Protein AF-A0A660UT80-F1 (afdb_monomer_lite)

Foldseek 3Di:
DPPPPPPPPPPDDPLDDDDDQAFPAQCAPVNHHPDPRGTREGDAQGPQALRDDPVPDDPPCQAAPVRHGQQPPHGGGPDRHHDPDHDND

pLDDT: mean 84.69, std 15.24, range [47.41, 96.94]

Radius of gyration: 16.86 Å; chains: 1; bounding box: 33×54×34 Å

Sequence (89 aa):
MRRAAIDAASPGGVGNINTSPDFIDPDGLDDVPGNSDDDFRLQSGSPCIDAGGNSEIPAGVAGDMDEYIRIFRCVVDMGAYEAQNGFAN

Structure (mmCIF, N/CA/C/O backbone):
data_AF-A0A660UT80-F1
#
_entry.id   AF-A0A660UT80-F1
#
loop_
_atom_site.group_PDB
_atom_site.id
_atom_site.type_symbol
_atom_site.label_atom_id
_atom_site.label_alt_id
_atom_site.label_comp_id
_atom_site.label_asym_id
_atom_site.label_entity_id
_atom_site.label_seq_id
_atom_site.pdbx_PDB_ins_code
_atom_site.Cartn_x
_atom_site.Cartn_y
_atom_site.Cartn_z
_atom_site.occupancy
_atom_site.B_iso_or_equiv
_atom_site.auth_seq_id
_atom_site.auth_comp_id
_atom_site.auth_asym_id
_atom_site.auth_atom_id
_atom_site.pdbx_PDB_model_num
ATOM 1 N N . MET A 1 1 ? 16.215 -43.547 15.982 1.00 50.75 1 MET A N 1
ATOM 2 C CA . MET A 1 1 ? 16.279 -42.100 15.675 1.00 50.75 1 MET A CA 1
ATOM 3 C C . MET A 1 1 ? 14.906 -41.637 15.223 1.00 50.75 1 MET A C 1
ATOM 5 O O . MET A 1 1 ? 14.562 -41.789 14.063 1.00 50.75 1 MET A O 1
ATOM 9 N N . ARG A 1 2 ? 14.090 -41.138 16.152 1.00 54.03 2 ARG A N 1
ATOM 10 C CA . ARG A 1 2 ? 12.811 -40.501 15.829 1.00 54.03 2 ARG A CA 1
ATOM 11 C C . ARG A 1 2 ? 13.110 -39.040 15.527 1.00 54.03 2 ARG A C 1
ATOM 13 O O . ARG A 1 2 ? 13.242 -38.238 16.444 1.00 54.03 2 ARG A O 1
ATOM 20 N N . ARG A 1 3 ? 13.336 -38.724 14.253 1.00 56.56 3 ARG A N 1
ATOM 21 C CA . ARG A 1 3 ? 13.245 -37.336 13.810 1.00 56.56 3 ARG A CA 1
ATOM 22 C C . ARG A 1 3 ? 11.773 -36.982 13.936 1.00 56.56 3 ARG A C 1
ATOM 24 O O . ARG A 1 3 ? 10.967 -37.457 13.145 1.00 56.56 3 ARG A O 1
ATOM 31 N N . ALA A 1 4 ? 11.434 -36.261 15.002 1.00 50.66 4 ALA A N 1
ATOM 32 C CA . ALA A 1 4 ? 10.190 -35.524 15.044 1.00 50.66 4 ALA A CA 1
ATOM 33 C C . ALA A 1 4 ? 10.148 -34.716 13.746 1.00 50.66 4 ALA A C 1
ATOM 35 O O . ALA A 1 4 ? 11.081 -33.961 13.461 1.00 50.66 4 ALA A O 1
ATOM 36 N N . ALA A 1 5 ? 9.138 -34.974 12.917 1.00 55.78 5 ALA A N 1
ATOM 37 C CA . ALA A 1 5 ? 8.735 -34.003 11.927 1.00 55.78 5 ALA A CA 1
ATOM 38 C C . ALA A 1 5 ? 8.413 -32.762 12.749 1.00 55.78 5 ALA A C 1
ATOM 40 O O . ALA A 1 5 ? 7.456 -32.775 13.518 1.00 55.78 5 ALA A O 1
ATOM 41 N N . ILE A 1 6 ? 9.305 -31.775 12.693 1.00 54.25 6 ILE A N 1
ATOM 42 C CA . ILE A 1 6 ? 8.949 -30.429 13.085 1.00 54.25 6 ILE A CA 1
ATOM 43 C C . ILE A 1 6 ? 7.908 -30.056 12.037 1.00 54.25 6 ILE A C 1
ATOM 45 O O . ILE A 1 6 ? 8.197 -29.872 10.854 1.00 54.25 6 ILE A O 1
ATOM 49 N N . ASP A 1 7 ? 6.660 -30.214 12.442 1.00 51.66 7 ASP A N 1
ATOM 50 C CA . ASP A 1 7 ? 5.547 -29.492 11.888 1.00 51.66 7 ASP A CA 1
ATOM 51 C C . ASP A 1 7 ? 6.027 -28.058 11.721 1.00 51.66 7 ASP A C 1
ATOM 53 O O . ASP A 1 7 ? 6.261 -27.331 12.683 1.00 51.66 7 ASP A O 1
ATOM 57 N N . ALA A 1 8 ? 6.317 -27.702 10.472 1.00 50.25 8 ALA A N 1
ATOM 58 C CA . ALA A 1 8 ? 6.596 -26.341 10.096 1.00 50.25 8 ALA A CA 1
ATOM 59 C C . ALA A 1 8 ? 5.366 -25.543 10.523 1.00 50.25 8 ALA A C 1
ATOM 61 O O . ALA A 1 8 ? 4.350 -25.539 9.828 1.00 50.25 8 ALA A O 1
ATOM 62 N N . ALA A 1 9 ? 5.440 -24.942 11.712 1.00 55.59 9 ALA A N 1
ATOM 63 C CA . ALA A 1 9 ? 4.570 -23.862 12.106 1.00 55.59 9 ALA A CA 1
ATOM 64 C C . ALA A 1 9 ? 4.530 -22.933 10.895 1.00 55.59 9 ALA A C 1
ATOM 66 O O . ALA A 1 9 ? 5.582 -22.494 10.422 1.00 55.59 9 ALA A O 1
ATOM 67 N N . SER A 1 10 ? 3.335 -22.794 10.322 1.00 57.75 10 SER A N 1
ATOM 68 C CA . SER A 1 10 ? 3.074 -21.986 9.138 1.00 57.75 10 SER A CA 1
ATOM 69 C C . SER A 1 10 ? 3.902 -20.700 9.234 1.00 57.75 10 SER A C 1
ATOM 71 O O . SER A 1 10 ? 3.785 -20.015 10.250 1.00 57.75 10 SER A O 1
ATOM 73 N N . PRO A 1 11 ? 4.771 -20.370 8.263 1.00 56.19 11 PRO A N 1
ATOM 74 C 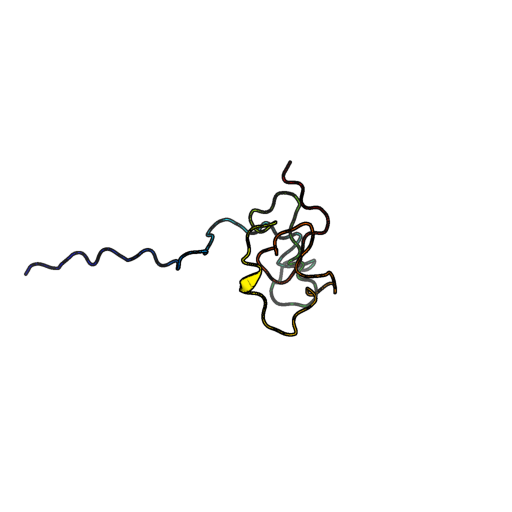CA . PRO A 1 11 ? 5.680 -19.228 8.386 1.00 56.19 11 PRO A CA 1
ATOM 75 C C . PRO A 1 11 ? 4.984 -17.853 8.488 1.00 56.19 11 PRO A C 1
ATOM 77 O O . PRO A 1 11 ? 5.666 -16.834 8.511 1.00 56.19 11 PRO A O 1
ATOM 80 N N . GLY A 1 12 ? 3.650 -17.792 8.558 1.00 60.38 12 GLY A N 1
ATOM 81 C CA . GLY A 1 12 ? 2.878 -16.565 8.715 1.00 60.38 12 GLY A CA 1
ATOM 82 C C . GLY A 1 12 ? 2.323 -16.414 10.126 1.00 60.38 12 GLY A C 1
ATOM 83 O O . GLY A 1 12 ? 1.610 -17.288 10.617 1.00 60.38 12 GLY A O 1
ATOM 84 N N . GLY A 1 13 ? 2.619 -15.281 10.763 1.00 70.19 13 GLY A N 1
ATOM 85 C CA . GLY A 1 13 ? 1.870 -14.835 11.933 1.00 70.19 13 GLY A CA 1
ATOM 86 C C . GLY A 1 13 ? 0.378 -14.682 11.615 1.00 70.19 13 GLY A C 1
ATOM 87 O O . GLY A 1 13 ? -0.031 -14.624 10.453 1.00 70.19 13 GLY A O 1
ATOM 88 N N . VAL A 1 14 ? -0.447 -14.630 12.661 1.00 79.19 14 VAL A N 1
ATOM 89 C CA . VAL A 1 14 ? -1.873 -14.299 12.524 1.00 79.19 14 VAL A CA 1
ATOM 90 C C . VAL A 1 14 ? -1.993 -12.912 11.885 1.00 79.19 14 VAL A C 1
ATOM 92 O O . VAL A 1 14 ? -1.313 -11.996 12.330 1.00 79.19 14 VAL A O 1
ATOM 95 N N . GLY A 1 15 ? -2.843 -12.770 10.864 1.00 80.00 15 GLY A N 1
ATOM 96 C CA . GLY A 1 15 ? -3.058 -11.501 10.151 1.00 80.00 15 GLY A CA 1
ATOM 97 C C . GLY A 1 15 ? -2.272 -11.351 8.845 1.00 80.00 15 GLY A C 1
ATOM 98 O O . GLY A 1 15 ? -2.562 -10.448 8.072 1.00 80.00 15 GLY A O 1
ATOM 99 N N . ASN A 1 16 ? -1.338 -12.257 8.539 1.00 85.06 16 ASN A N 1
ATOM 100 C CA . ASN A 1 16 ? -0.618 -12.219 7.266 1.00 85.06 16 ASN A CA 1
ATOM 101 C C . ASN A 1 16 ? -1.480 -12.765 6.116 1.00 85.06 16 ASN A C 1
ATOM 103 O O . ASN A 1 16 ? -2.063 -13.847 6.233 1.00 85.06 16 ASN A O 1
ATOM 107 N N . ILE A 1 17 ? -1.463 -12.081 4.971 1.00 88.69 17 ILE A N 1
ATOM 108 C CA . ILE A 1 17 ? -1.974 -12.601 3.695 1.00 88.69 17 ILE A CA 1
ATOM 109 C C . ILE A 1 17 ? -0.823 -13.045 2.785 1.00 88.69 17 ILE A C 1
ATOM 111 O O . ILE A 1 17 ? 0.305 -12.572 2.915 1.00 88.69 17 ILE A O 1
ATOM 115 N N . ASN A 1 18 ? -1.099 -13.973 1.867 1.00 88.44 18 ASN A N 1
ATOM 116 C CA . ASN A 1 18 ? -0.132 -14.480 0.883 1.00 88.44 18 ASN A CA 1
ATOM 117 C C . ASN A 1 18 ? -0.637 -14.377 -0.568 1.00 88.44 18 ASN A C 1
ATOM 119 O O . ASN A 1 18 ? -0.091 -15.029 -1.460 1.00 88.44 18 ASN A O 1
ATOM 123 N N . THR A 1 19 ? -1.686 -13.587 -0.787 1.00 91.12 19 THR A N 1
ATOM 124 C CA . THR A 1 19 ? -2.245 -13.302 -2.111 1.00 91.12 19 THR A CA 1
ATOM 125 C C . THR A 1 19 ? -1.500 -12.126 -2.745 1.00 91.12 19 THR A C 1
ATOM 127 O O . THR A 1 19 ? -0.974 -11.273 -2.031 1.00 91.12 19 THR A O 1
ATOM 130 N N . SER A 1 20 ? -1.451 -12.089 -4.080 1.00 92.94 20 SER A N 1
ATOM 131 C CA . SER A 1 20 ? -0.933 -10.941 -4.833 1.00 92.94 20 SER A CA 1
ATOM 132 C C . SER A 1 20 ? -1.636 -9.649 -4.398 1.00 92.94 20 SER A C 1
ATOM 134 O O . SER A 1 20 ? -2.860 -9.655 -4.323 1.00 92.94 20 SER A O 1
ATOM 136 N N . PRO A 1 21 ? -0.906 -8.559 -4.114 1.00 92.62 21 PRO A N 1
ATOM 137 C CA . PRO A 1 21 ? -1.496 -7.278 -3.732 1.00 92.62 21 PRO A CA 1
ATOM 138 C C . PRO A 1 21 ? -2.103 -6.504 -4.912 1.00 92.62 21 PRO A C 1
ATOM 140 O O . PRO A 1 21 ? -2.783 -5.512 -4.677 1.00 92.62 21 PRO A O 1
ATOM 143 N N . ASP A 1 22 ? -1.873 -6.937 -6.155 1.00 95.44 22 ASP A N 1
ATOM 144 C CA . ASP A 1 22 ? -2.425 -6.335 -7.376 1.00 95.44 22 ASP A CA 1
ATOM 145 C C . ASP A 1 22 ? -2.179 -4.813 -7.455 1.00 95.44 22 ASP A C 1
ATOM 147 O O . ASP A 1 22 ? -3.105 -4.001 -7.467 1.00 95.44 22 ASP A O 1
ATOM 151 N N . PHE A 1 23 ? -0.897 -4.431 -7.471 1.00 95.50 23 PHE A N 1
ATOM 152 C CA . PHE A 1 23 ? -0.450 -3.046 -7.651 1.00 95.50 23 PHE A CA 1
ATOM 153 C C . PHE A 1 23 ? -0.713 -2.531 -9.071 1.00 95.50 23 PHE A C 1
ATOM 155 O O . PHE A 1 23 ? -0.806 -3.327 -10.005 1.00 95.50 23 PHE A O 1
ATOM 162 N N . ILE A 1 24 ? -0.835 -1.212 -9.244 1.00 95.50 24 ILE A N 1
ATOM 163 C CA . ILE A 1 24 ? -1.063 -0.589 -10.557 1.00 95.50 24 ILE A CA 1
ATOM 164 C C . ILE A 1 24 ? 0.109 -0.864 -11.506 1.00 95.50 24 ILE A C 1
ATOM 166 O O . ILE A 1 24 ? -0.142 -1.361 -12.603 1.00 95.50 24 ILE A O 1
ATOM 170 N N . ASP A 1 25 ? 1.342 -0.562 -11.089 1.00 96.50 25 ASP A N 1
ATOM 171 C CA . ASP A 1 25 ? 2.540 -0.692 -11.931 1.00 96.50 25 ASP A CA 1
ATOM 172 C C . ASP A 1 25 ? 3.820 -0.776 -11.067 1.00 96.50 25 ASP A C 1
ATOM 174 O O . ASP A 1 25 ? 4.506 0.224 -10.867 1.00 96.50 25 ASP A O 1
ATOM 178 N N . PRO A 1 26 ? 4.115 -1.928 -10.433 1.00 96.00 26 PRO A N 1
ATOM 179 C CA . PRO A 1 26 ? 5.129 -2.023 -9.374 1.00 96.00 26 PRO A CA 1
ATOM 180 C C . PRO A 1 26 ? 6.588 -1.877 -9.840 1.00 96.00 26 PRO A C 1
ATOM 182 O O . PRO A 1 26 ? 7.476 -1.800 -8.992 1.00 96.00 26 PRO A O 1
ATOM 185 N N . ASP A 1 27 ? 6.843 -1.904 -11.143 1.00 96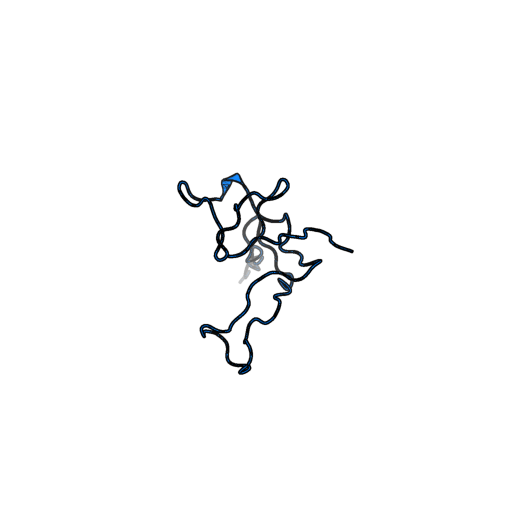.88 27 ASP A N 1
ATOM 186 C CA . ASP A 1 27 ? 8.142 -1.694 -11.789 1.00 96.88 27 ASP A CA 1
ATOM 187 C C . ASP A 1 27 ? 8.164 -0.469 -12.714 1.00 96.88 2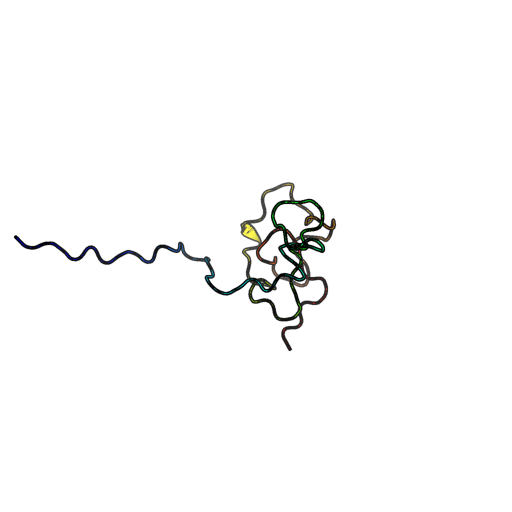7 ASP A C 1
ATOM 189 O O . ASP A 1 27 ? 9.182 -0.215 -13.355 1.00 96.88 27 ASP A O 1
ATOM 193 N N . GLY A 1 28 ? 7.075 0.304 -12.725 1.00 96.25 28 GLY A N 1
ATOM 194 C CA . GLY A 1 28 ? 7.002 1.605 -13.370 1.00 96.25 28 GLY A CA 1
ATOM 195 C C . GLY A 1 28 ? 7.169 1.564 -14.890 1.00 96.25 28 GLY A C 1
ATOM 196 O O . GLY A 1 28 ? 7.126 0.528 -15.550 1.00 96.25 28 GLY A O 1
ATOM 197 N N . LEU A 1 29 ? 7.374 2.740 -15.488 1.00 96.62 29 LEU A N 1
ATOM 198 C CA . LEU A 1 29 ? 7.387 2.891 -16.947 1.00 96.62 29 LEU A CA 1
ATOM 199 C C . LEU A 1 29 ? 8.622 2.275 -17.612 1.00 96.62 29 LEU A C 1
ATOM 201 O O . LEU A 1 29 ? 8.627 2.108 -18.838 1.00 96.62 29 LEU A O 1
ATOM 205 N N . ASP A 1 30 ? 9.686 2.037 -16.847 1.00 96.06 30 ASP A N 1
ATOM 206 C CA . ASP A 1 30 ? 10.946 1.497 -17.343 1.00 96.06 30 ASP A CA 1
ATOM 207 C C . ASP A 1 30 ? 11.119 -0.015 -17.112 1.00 96.06 30 ASP A C 1
ATOM 209 O O . ASP A 1 30 ? 12.140 -0.564 -17.542 1.00 96.06 30 ASP A O 1
ATOM 213 N N . ASP A 1 31 ? 10.117 -0.686 -16.527 1.00 96.75 31 ASP A N 1
ATOM 214 C CA . ASP A 1 31 ? 10.141 -2.096 -16.114 1.00 96.75 31 ASP A CA 1
ATOM 215 C C . ASP A 1 31 ? 11.314 -2.415 -15.144 1.00 96.75 31 ASP A C 1
ATOM 217 O O . ASP A 1 31 ? 11.863 -3.529 -15.138 1.00 96.75 31 ASP A O 1
ATOM 221 N N . VAL A 1 32 ? 11.766 -1.438 -14.339 1.00 96.94 32 VAL A N 1
ATOM 222 C CA . VAL A 1 32 ? 12.852 -1.594 -13.357 1.00 96.94 32 VAL A CA 1
ATOM 223 C C . VAL A 1 32 ? 12.374 -1.212 -11.951 1.00 96.94 32 VAL A C 1
ATOM 225 O O . VAL A 1 32 ? 12.361 -0.038 -11.596 1.00 96.94 32 VAL A O 1
ATOM 228 N N . PRO A 1 33 ? 12.128 -2.186 -11.058 1.00 94.94 33 PRO A N 1
ATOM 229 C CA . PRO A 1 33 ? 11.629 -1.885 -9.723 1.00 94.94 33 PRO A C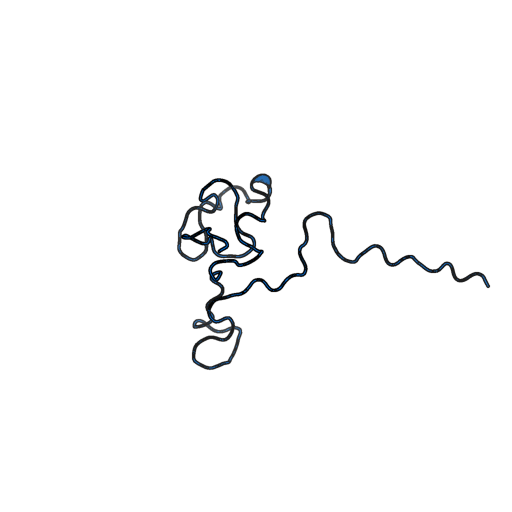A 1
ATOM 230 C C . PRO A 1 33 ? 12.682 -1.227 -8.825 1.00 94.94 33 PRO A C 1
ATOM 232 O O . PRO A 1 33 ? 13.896 -1.438 -8.955 1.00 94.94 33 PRO A O 1
ATOM 235 N N . GLY A 1 34 ? 12.194 -0.540 -7.799 1.00 93.56 34 GLY A N 1
ATOM 236 C CA . GLY A 1 34 ? 12.982 0.126 -6.770 1.00 93.56 34 GLY A CA 1
ATOM 237 C C . GLY A 1 34 ? 13.358 1.553 -7.141 1.00 93.56 34 GLY A C 1
ATOM 238 O O . GLY A 1 34 ? 14.341 2.079 -6.602 1.00 93.56 34 GLY A O 1
ATOM 239 N N . ASN A 1 35 ? 12.617 2.162 -8.063 1.00 93.56 35 ASN A N 1
ATOM 240 C CA . ASN A 1 35 ? 12.870 3.506 -8.536 1.00 93.56 35 ASN A CA 1
ATOM 241 C C . ASN A 1 35 ? 11.668 4.426 -8.206 1.00 93.56 35 ASN A C 1
ATOM 243 O O . ASN A 1 35 ? 10.792 4.074 -7.419 1.00 93.56 35 ASN A O 1
ATOM 247 N N . SER A 1 36 ? 11.715 5.691 -8.625 1.00 93.94 36 SER A N 1
ATOM 248 C CA . SER A 1 36 ? 10.683 6.676 -8.280 1.00 93.94 36 SER A CA 1
ATOM 249 C C . SER A 1 36 ? 9.406 6.586 -9.117 1.00 93.94 36 SER A C 1
ATOM 251 O O . SER A 1 36 ? 8.458 7.300 -8.796 1.00 93.94 36 SER A O 1
ATOM 253 N N . ASP A 1 37 ? 9.407 5.825 -10.213 1.00 94.38 37 ASP A N 1
ATOM 254 C CA . ASP A 1 37 ? 8.236 5.642 -11.071 1.00 94.38 37 ASP A CA 1
ATOM 255 C C . ASP A 1 37 ? 7.418 4.375 -10.755 1.00 94.38 37 ASP A C 1
ATOM 257 O O . ASP A 1 37 ? 6.322 4.246 -11.298 1.00 94.38 37 ASP A O 1
ATOM 261 N N . ASP A 1 38 ? 7.876 3.530 -9.821 1.00 96.06 38 ASP A N 1
ATOM 262 C CA . ASP A 1 38 ? 7.093 2.438 -9.239 1.00 96.06 38 ASP A CA 1
ATOM 263 C C . ASP A 1 38 ? 5.744 2.951 -8.678 1.00 96.06 38 ASP A C 1
ATOM 265 O O . ASP A 1 38 ? 5.685 3.858 -7.838 1.00 96.06 38 ASP A O 1
ATOM 269 N N . ASP A 1 39 ? 4.644 2.307 -9.067 1.00 95.88 39 ASP A N 1
ATOM 270 C CA . ASP A 1 39 ? 3.288 2.595 -8.605 1.00 95.88 39 ASP A CA 1
ATOM 271 C C . ASP A 1 39 ? 2.721 1.434 -7.774 1.00 95.88 39 ASP A C 1
ATOM 273 O O . ASP A 1 39 ? 2.040 0.525 -8.265 1.00 95.88 39 ASP A O 1
ATOM 277 N N . PHE A 1 40 ? 2.976 1.498 -6.466 1.00 95.94 40 PHE A N 1
ATOM 278 C CA . PHE A 1 40 ? 2.472 0.539 -5.477 1.00 95.94 40 PHE A CA 1
ATOM 279 C C . PHE A 1 40 ? 1.051 0.844 -4.979 1.00 95.94 40 PHE A C 1
ATOM 281 O O . PHE A 1 40 ? 0.623 0.293 -3.957 1.00 95.94 40 PHE A O 1
ATOM 288 N N . ARG A 1 41 ? 0.294 1.714 -5.659 1.00 95.56 41 ARG A N 1
ATOM 289 C CA . ARG A 1 41 ? -1.131 1.889 -5.355 1.00 95.56 41 ARG A CA 1
ATOM 290 C C . ARG A 1 41 ? -1.897 0.631 -5.742 1.00 95.56 41 ARG A C 1
ATOM 292 O O . ARG A 1 41 ? -1.521 -0.092 -6.662 1.00 95.56 41 ARG A O 1
ATOM 299 N N . LEU A 1 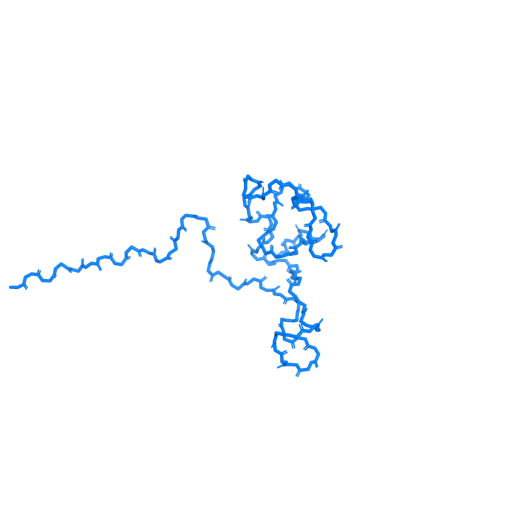42 ? -2.981 0.363 -5.024 1.00 94.12 42 LEU A N 1
ATOM 300 C CA . LEU A 1 42 ? -3.784 -0.841 -5.221 1.00 94.12 42 LEU A CA 1
ATOM 301 C C . LEU A 1 42 ? -4.739 -0.681 -6.412 1.00 94.12 42 LEU A C 1
ATOM 303 O O . LEU A 1 42 ? -5.418 0.342 -6.547 1.00 94.12 42 LEU A O 1
ATOM 307 N N . GLN A 1 43 ? -4.847 -1.714 -7.248 1.00 93.31 43 GLN A N 1
ATOM 308 C CA . GLN A 1 43 ? -5.918 -1.814 -8.239 1.00 93.31 43 GLN A CA 1
ATOM 309 C C . GLN A 1 43 ? -7.272 -2.104 -7.566 1.00 93.31 43 GLN A C 1
ATOM 311 O O . GLN A 1 43 ? -7.354 -2.655 -6.466 1.00 93.31 43 GLN A O 1
ATOM 316 N N . SER A 1 44 ? -8.369 -1.766 -8.253 1.00 90.00 44 SER A N 1
ATOM 317 C CA . SER A 1 44 ? -9.721 -2.139 -7.811 1.00 90.00 44 SER A CA 1
ATOM 318 C C . SER A 1 44 ? -9.846 -3.662 -7.710 1.00 90.00 44 SER A C 1
ATOM 320 O O . SER A 1 44 ? -9.536 -4.377 -8.659 1.00 90.00 44 SER A O 1
ATOM 322 N N . GLY A 1 45 ? -10.321 -4.144 -6.558 1.00 88.69 45 GLY A N 1
ATOM 323 C CA . GLY A 1 45 ? -10.441 -5.575 -6.268 1.00 88.69 45 GLY A CA 1
ATOM 324 C C . GLY A 1 45 ? -9.200 -6.221 -5.652 1.00 88.69 45 GLY A C 1
ATOM 325 O O . GLY A 1 45 ? -9.240 -7.420 -5.387 1.00 88.69 45 GLY A O 1
ATOM 326 N N . SER A 1 46 ? -8.143 -5.448 -5.379 1.00 93.25 46 SER A N 1
ATOM 327 C CA . SER A 1 46 ? -6.982 -5.940 -4.637 1.00 93.25 46 SER A CA 1
ATOM 328 C C . SER A 1 46 ? -7.398 -6.574 -3.298 1.00 93.25 46 SER A C 1
ATOM 330 O O . SER A 1 46 ? -8.221 -6.002 -2.573 1.00 93.25 46 SER A O 1
ATOM 332 N N . PRO A 1 47 ? -6.801 -7.715 -2.908 1.00 93.12 47 PRO A N 1
ATOM 333 C CA . PRO A 1 47 ? -7.062 -8.349 -1.616 1.00 93.12 47 PRO A CA 1
ATOM 334 C C . PRO A 1 47 ? -6.476 -7.571 -0.430 1.00 93.12 47 PRO A C 1
ATOM 336 O O . PRO A 1 47 ? -6.692 -7.968 0.714 1.00 93.12 47 PRO A O 1
ATOM 339 N N . CYS A 1 48 ? -5.711 -6.506 -0.686 1.00 94.00 48 CYS A N 1
ATOM 340 C CA . CYS A 1 48 ? -5.183 -5.621 0.347 1.00 94.00 48 CYS A CA 1
ATOM 341 C C . CYS A 1 48 ? -6.184 -4.543 0.781 1.00 94.00 48 CYS A C 1
ATOM 343 O O . CYS A 1 48 ? -5.960 -3.929 1.824 1.00 94.00 48 CYS A O 1
ATOM 345 N N . ILE A 1 49 ? -7.264 -4.331 0.020 1.00 92.94 49 ILE A N 1
ATOM 346 C CA . ILE A 1 49 ? -8.306 -3.353 0.350 1.00 92.94 49 ILE A CA 1
ATOM 347 C C . ILE A 1 49 ? -9.094 -3.822 1.581 1.00 92.94 49 ILE A C 1
ATOM 349 O O . ILE A 1 49 ? -9.533 -4.972 1.632 1.00 92.94 49 ILE A O 1
ATOM 353 N N . ASP A 1 50 ? -9.287 -2.929 2.554 1.00 92.62 50 ASP A N 1
ATOM 354 C CA . ASP A 1 50 ? -10.001 -3.147 3.817 1.00 92.62 50 ASP A CA 1
ATOM 355 C C . ASP A 1 50 ? -9.492 -4.374 4.611 1.00 92.62 50 ASP A C 1
ATOM 357 O O . ASP A 1 50 ? -10.248 -5.038 5.328 1.00 92.62 50 ASP A O 1
ATOM 361 N N . ALA A 1 51 ? -8.207 -4.715 4.472 1.00 91.81 51 ALA A N 1
ATOM 362 C CA . ALA A 1 51 ? -7.655 -5.974 4.977 1.00 91.81 51 ALA A CA 1
ATOM 363 C C . ALA A 1 51 ? -6.636 -5.810 6.123 1.00 91.81 51 ALA A C 1
ATOM 365 O O . ALA A 1 51 ? -6.194 -6.808 6.697 1.00 91.81 51 ALA A O 1
ATOM 366 N N . GLY A 1 52 ? -6.259 -4.578 6.471 1.00 91.50 52 GLY A N 1
ATOM 367 C CA . GLY A 1 52 ? -5.319 -4.279 7.549 1.00 91.50 52 GLY A CA 1
ATOM 368 C C . GLY A 1 52 ? -5.972 -4.108 8.927 1.00 91.50 52 GLY A C 1
ATOM 369 O O . GLY A 1 52 ? -7.193 -4.069 9.092 1.00 91.50 52 GLY A O 1
ATOM 370 N N . GLY A 1 53 ? -5.139 -4.000 9.965 1.00 92.81 53 GLY A N 1
ATOM 371 C CA . GLY A 1 53 ? -5.585 -3.751 11.334 1.00 92.81 53 GLY A CA 1
ATOM 372 C C . GLY A 1 53 ? -5.551 -2.267 11.705 1.00 92.81 53 GLY A C 1
ATOM 373 O O . GLY A 1 53 ? -4.479 -1.706 11.905 1.00 92.81 53 GLY A O 1
ATOM 374 N N . ASN A 1 54 ? -6.706 -1.630 11.932 1.00 93.06 54 ASN A N 1
ATOM 375 C CA . ASN A 1 54 ? -6.761 -0.211 12.345 1.00 93.06 54 ASN A CA 1
ATOM 376 C C . ASN A 1 54 ? -5.951 0.089 13.620 1.00 93.06 54 ASN A C 1
ATOM 378 O O . ASN A 1 54 ? -5.424 1.186 13.787 1.00 93.06 54 ASN A O 1
ATOM 382 N N . SER A 1 55 ? -5.858 -0.878 14.537 1.00 92.69 55 SER A N 1
ATOM 383 C CA . SER A 1 55 ? -5.069 -0.763 15.771 1.00 92.69 55 SER A CA 1
ATOM 384 C C . SER A 1 55 ? -3.559 -0.888 15.557 1.00 92.69 55 SER A C 1
ATOM 386 O O . SER A 1 55 ? -2.798 -0.651 16.492 1.00 92.69 55 SER A O 1
ATOM 388 N N . GLU A 1 56 ? -3.130 -1.302 14.368 1.00 90.31 56 GLU A N 1
ATOM 389 C CA . GLU A 1 56 ? -1.723 -1.490 14.005 1.00 90.31 56 GLU A CA 1
ATOM 390 C C . GLU A 1 56 ? -1.109 -0.222 13.401 1.00 90.31 56 GLU A C 1
ATOM 392 O O . GLU A 1 56 ? 0.109 -0.149 13.247 1.00 90.31 56 GLU A O 1
ATOM 397 N N . ILE A 1 57 ? -1.925 0.804 13.124 1.00 91.19 57 ILE A N 1
ATOM 398 C CA . ILE A 1 57 ? -1.450 2.113 12.671 1.00 91.19 57 ILE A CA 1
ATOM 399 C C . ILE A 1 57 ? -0.651 2.774 13.807 1.00 91.19 57 ILE A C 1
ATOM 401 O O . ILE A 1 57 ? -1.211 3.052 14.876 1.00 91.19 57 ILE A O 1
ATOM 405 N N . PRO A 1 58 ? 0.647 3.073 13.609 1.00 92.38 58 PRO A N 1
ATOM 406 C CA . PRO A 1 58 ? 1.446 3.743 14.623 1.00 92.38 58 PRO A CA 1
ATOM 407 C C . PRO A 1 58 ? 0.912 5.143 14.940 1.00 92.38 58 PRO A C 1
ATOM 409 O O . PRO A 1 58 ? 0.472 5.886 14.060 1.00 92.38 58 PRO A O 1
ATOM 412 N N . ALA A 1 59 ? 1.013 5.546 16.207 1.00 92.81 59 ALA A N 1
ATOM 413 C CA . ALA A 1 59 ? 0.630 6.891 16.619 1.00 92.81 59 ALA A CA 1
ATOM 414 C C . ALA A 1 59 ? 1.413 7.955 15.824 1.00 92.81 59 ALA A C 1
ATOM 416 O O . ALA A 1 59 ? 2.640 7.917 15.762 1.00 92.81 59 ALA A O 1
ATOM 417 N N . GLY A 1 60 ? 0.694 8.918 15.243 1.00 89.81 60 GLY A N 1
ATOM 418 C CA . GLY A 1 60 ? 1.272 9.983 14.416 1.00 89.81 60 GLY A CA 1
ATOM 419 C C . GLY A 1 60 ? 1.284 9.698 12.911 1.00 89.81 60 GLY A C 1
ATOM 420 O O . GLY A 1 60 ? 1.556 10.616 12.143 1.00 89.81 60 GLY A O 1
ATOM 421 N N . VAL A 1 61 ? 0.931 8.484 12.474 1.00 91.69 61 VAL A N 1
ATOM 422 C CA . VAL A 1 61 ? 0.719 8.171 11.052 1.00 91.69 61 VAL A CA 1
ATOM 423 C C . VAL A 1 61 ? -0.742 8.445 10.705 1.00 91.69 61 VAL A C 1
ATOM 425 O O . VAL A 1 61 ? -1.621 7.633 10.975 1.00 91.69 61 VAL A O 1
ATOM 428 N N . ALA A 1 62 ? -1.010 9.628 10.154 1.00 90.88 62 ALA A N 1
ATOM 429 C CA . ALA A 1 62 ? -2.365 10.037 9.774 1.00 90.88 62 ALA A CA 1
ATOM 430 C C . ALA A 1 62 ? -2.703 9.714 8.311 1.00 90.88 62 ALA A C 1
ATOM 432 O O . ALA A 1 62 ? -3.876 9.513 7.996 1.00 90.88 62 ALA A O 1
ATOM 433 N N . GLY A 1 63 ? -1.687 9.667 7.444 1.00 92.44 63 GLY A N 1
ATOM 434 C CA . GLY A 1 63 ? -1.849 9.508 6.006 1.00 92.44 63 GLY A CA 1
ATOM 435 C C . GLY A 1 63 ? -1.009 8.389 5.395 1.00 92.44 63 GLY A C 1
ATOM 436 O O . GLY A 1 63 ? -0.104 7.833 6.029 1.00 92.44 63 GLY A O 1
ATOM 437 N N . ASP A 1 64 ? -1.358 8.033 4.171 1.00 93.88 64 ASP A N 1
ATOM 438 C CA . ASP A 1 64 ? -0.604 7.165 3.279 1.00 93.88 64 ASP A CA 1
ATOM 439 C C . ASP A 1 64 ? 0.441 7.969 2.478 1.00 93.88 64 ASP A C 1
ATOM 441 O O . ASP A 1 64 ? 0.712 9.132 2.792 1.00 93.88 64 ASP A O 1
ATOM 445 N N . MET A 1 65 ? 1.083 7.348 1.486 1.00 92.81 65 MET A N 1
ATOM 446 C CA . MET A 1 65 ? 2.093 8.025 0.660 1.00 92.81 65 MET A CA 1
ATOM 447 C C . MET A 1 65 ? 1.523 9.037 -0.353 1.00 92.81 65 MET A C 1
ATOM 449 O O . MET A 1 65 ? 2.285 9.882 -0.816 1.00 92.81 65 MET A O 1
ATOM 453 N N . ASP A 1 66 ? 0.216 9.007 -0.629 1.00 93.25 66 ASP A N 1
ATOM 454 C CA . ASP A 1 66 ? -0.512 10.003 -1.435 1.00 93.25 66 ASP A CA 1
ATOM 455 C C . ASP A 1 66 ? -1.206 11.068 -0.550 1.00 93.25 66 ASP A C 1
ATOM 457 O O . ASP A 1 66 ? -1.994 11.884 -1.033 1.00 93.25 66 ASP A O 1
ATOM 461 N N . GLU A 1 67 ? -0.899 11.083 0.753 1.00 93.06 67 GLU A N 1
ATOM 462 C CA . GLU A 1 67 ? -1.489 11.952 1.780 1.00 93.06 67 GLU A CA 1
ATOM 463 C C . GLU A 1 67 ? -2.986 11.701 2.058 1.00 93.06 67 GLU A C 1
ATOM 465 O O . GLU A 1 67 ? -3.654 12.507 2.720 1.00 93.06 67 GLU A O 1
ATOM 470 N N . TYR A 1 68 ? -3.529 10.559 1.631 1.00 92.50 68 TYR A N 1
ATOM 471 C CA . TYR A 1 68 ? -4.875 10.126 1.996 1.00 92.50 68 TYR A CA 1
ATOM 472 C C . TYR A 1 68 ? -4.923 9.573 3.416 1.00 92.50 68 TYR A C 1
ATOM 474 O O . TYR A 1 68 ? -3.984 8.948 3.892 1.00 92.50 68 TYR A O 1
ATOM 482 N N . ILE A 1 69 ? -6.045 9.777 4.110 1.00 91.62 69 ILE A N 1
ATOM 483 C CA . ILE A 1 69 ? -6.230 9.282 5.480 1.00 91.62 69 ILE A CA 1
ATOM 484 C C . ILE A 1 69 ? -6.178 7.750 5.494 1.00 91.62 69 ILE A C 1
ATOM 486 O O . ILE A 1 69 ? -6.969 7.117 4.803 1.00 91.62 69 ILE A O 1
ATOM 490 N N . ARG A 1 70 ? -5.330 7.173 6.360 1.00 90.69 70 ARG A N 1
ATOM 491 C CA . ARG A 1 70 ? -5.128 5.714 6.498 1.00 90.69 70 ARG A CA 1
ATOM 492 C C . ARG A 1 70 ? -6.380 4.910 6.829 1.00 90.69 70 ARG A C 1
ATOM 494 O O . ARG A 1 70 ? -6.465 3.746 6.507 1.00 90.69 70 ARG A O 1
ATOM 501 N N . ILE A 1 71 ? -7.346 5.490 7.529 1.00 88.50 71 ILE A N 1
ATOM 502 C CA . ILE A 1 71 ? -8.626 4.812 7.762 1.00 88.50 71 ILE A CA 1
ATOM 503 C C . ILE A 1 71 ? -9.647 5.453 6.840 1.00 88.50 71 ILE A C 1
ATOM 505 O O . ILE A 1 71 ? -10.343 6.401 7.222 1.00 88.50 71 ILE A O 1
ATOM 509 N N . PHE A 1 72 ? -9.722 4.942 5.617 1.00 82.31 72 PHE A N 1
ATOM 510 C CA . PHE A 1 72 ? -10.741 5.335 4.663 1.00 82.31 72 PHE A CA 1
ATOM 511 C C . PHE A 1 72 ? -11.889 4.319 4.677 1.00 82.31 72 PHE A C 1
ATOM 513 O O . PHE A 1 72 ? -11.678 3.121 4.729 1.00 82.31 72 PHE A O 1
ATOM 520 N N . ARG A 1 73 ? -13.137 4.801 4.677 1.00 74.56 73 ARG A N 1
ATOM 521 C CA . ARG A 1 73 ? -14.388 4.009 4.641 1.00 74.56 73 ARG A CA 1
ATOM 522 C C . ARG A 1 73 ? -14.675 2.985 5.744 1.00 74.56 73 ARG A C 1
ATOM 524 O O . ARG A 1 73 ? -15.864 2.751 5.912 1.00 74.56 73 ARG A O 1
ATOM 531 N N . CYS A 1 74 ? -13.702 2.435 6.476 1.00 82.81 74 CYS A N 1
ATOM 532 C CA . CYS A 1 74 ? -13.830 1.839 7.821 1.00 82.81 74 CYS A CA 1
ATOM 533 C C . CYS A 1 74 ? -12.579 1.056 8.250 1.00 82.81 74 CYS A C 1
ATOM 535 O O . CYS A 1 74 ? -12.320 0.980 9.457 1.00 82.81 74 CYS A O 1
ATOM 537 N N . VAL A 1 75 ? -11.844 0.459 7.311 1.00 91.38 75 VAL A N 1
ATOM 538 C CA . VAL A 1 75 ? -10.676 -0.388 7.580 1.00 91.38 75 VAL A CA 1
ATOM 539 C C . VAL A 1 75 ? -9.483 0.151 6.795 1.00 91.38 75 VAL A C 1
ATOM 541 O O . VAL A 1 75 ? -9.648 0.708 5.722 1.00 91.38 75 VAL A O 1
ATOM 544 N N . VAL A 1 76 ? -8.297 0.068 7.388 1.00 93.31 76 VAL A N 1
ATOM 545 C CA . VAL A 1 76 ? -7.031 0.429 6.740 1.00 93.31 76 VAL A CA 1
ATOM 546 C C . VAL A 1 76 ? -6.652 -0.622 5.702 1.00 93.31 76 VAL A C 1
ATOM 548 O O . VAL A 1 76 ? -6.756 -1.825 5.966 1.00 93.31 76 VAL A O 1
ATOM 551 N N . ASP A 1 77 ? -6.170 -0.186 4.548 1.00 94.00 77 ASP A 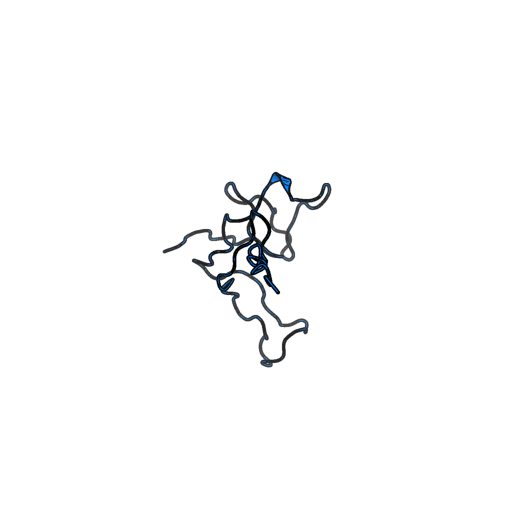N 1
ATOM 552 C CA . ASP A 1 77 ? -5.621 -1.085 3.542 1.00 94.00 77 ASP A CA 1
ATOM 553 C C . ASP A 1 77 ? -4.241 -1.615 3.964 1.00 94.00 77 ASP A C 1
ATOM 555 O O . ASP A 1 77 ? -3.468 -0.988 4.696 1.00 94.00 77 ASP A O 1
ATOM 559 N N . MET A 1 78 ? -3.887 -2.807 3.488 1.00 93.19 78 MET A N 1
ATOM 560 C CA . MET A 1 78 ? -2.530 -3.314 3.665 1.00 93.19 78 MET A CA 1
ATOM 561 C C . MET A 1 78 ? -1.568 -2.680 2.664 1.00 93.19 78 MET A C 1
ATOM 563 O O . MET A 1 78 ? -1.703 -2.846 1.455 1.00 93.19 78 MET A O 1
ATOM 567 N N . GLY A 1 79 ? -0.522 -2.040 3.183 1.00 91.75 79 GLY A N 1
ATOM 568 C CA . GLY A 1 79 ? 0.566 -1.492 2.378 1.00 91.75 79 GLY A CA 1
ATOM 569 C C . GLY A 1 79 ? 0.857 -0.034 2.700 1.00 91.75 79 GLY A C 1
ATOM 570 O O . GLY A 1 79 ? 0.592 0.451 3.801 1.00 91.75 79 GLY A O 1
ATOM 571 N N . ALA A 1 80 ? 1.473 0.667 1.750 1.00 92.56 80 ALA A N 1
ATOM 572 C CA . ALA A 1 80 ? 1.858 2.068 1.909 1.00 92.56 80 ALA A CA 1
ATOM 573 C C . ALA A 1 80 ? 0.793 3.070 1.423 1.00 92.56 80 ALA A C 1
ATOM 575 O O . ALA A 1 80 ? 0.909 4.249 1.758 1.00 92.56 80 ALA A O 1
ATOM 576 N N . TYR A 1 81 ? -0.219 2.591 0.693 1.00 94.25 81 TYR A N 1
ATOM 577 C CA . TYR A 1 81 ? -1.248 3.368 -0.004 1.00 94.25 81 TYR A CA 1
ATOM 578 C C . TYR A 1 81 ? -2.653 2.880 0.372 1.00 94.25 81 TYR A C 1
ATOM 580 O O . TYR A 1 81 ? -2.843 1.679 0.557 1.00 94.25 81 TYR A O 1
ATOM 588 N N . GLU A 1 82 ? -3.616 3.800 0.426 1.00 93.12 82 GLU A N 1
ATOM 589 C CA . GLU A 1 82 ? -5.048 3.547 0.616 1.00 93.12 82 GLU A CA 1
ATOM 590 C C . GLU A 1 82 ? -5.812 3.697 -0.704 1.00 93.12 82 GLU A C 1
ATOM 592 O O . GLU A 1 82 ? -5.782 4.738 -1.375 1.00 93.12 82 GLU A O 1
ATOM 597 N N . ALA A 1 83 ? -6.591 2.683 -1.060 1.00 91.12 83 ALA A N 1
ATOM 598 C CA . ALA A 1 83 ? -7.468 2.704 -2.210 1.00 91.12 83 ALA A CA 1
ATOM 599 C C . ALA A 1 83 ? -8.655 3.654 -1.980 1.00 91.12 83 ALA A C 1
ATOM 601 O O . ALA A 1 83 ? -9.578 3.409 -1.202 1.00 91.12 83 ALA A O 1
ATOM 602 N N . GLN A 1 84 ? -8.723 4.720 -2.778 1.00 83.62 84 GLN A N 1
ATOM 603 C CA . GLN A 1 84 ? -9.846 5.669 -2.731 1.00 83.62 84 GLN A CA 1
ATOM 604 C C . GLN A 1 84 ? -11.168 5.079 -3.273 1.00 83.62 84 GLN A C 1
ATOM 606 O O . GLN A 1 84 ? -12.261 5.597 -3.016 1.00 83.62 84 GLN A O 1
ATOM 611 N N . ASN A 1 85 ? -11.103 3.953 -3.990 1.00 72.56 85 ASN A N 1
ATOM 612 C CA . ASN A 1 85 ? -12.247 3.264 -4.589 1.00 72.56 85 ASN A CA 1
ATOM 613 C C . ASN A 1 85 ? -12.295 1.792 -4.142 1.00 72.56 85 ASN A C 1
ATOM 615 O O . ASN A 1 85 ? -11.994 0.890 -4.916 1.00 72.56 85 ASN A O 1
ATOM 619 N N . GLY A 1 86 ? -12.699 1.558 -2.892 1.00 58.12 86 GLY A N 1
ATOM 620 C CA . GLY A 1 86 ? -12.830 0.231 -2.271 1.00 58.12 86 GLY A CA 1
ATOM 621 C C . GLY A 1 86 ? -13.982 -0.647 -2.784 1.00 58.12 86 GLY A C 1
ATOM 622 O O . GLY A 1 86 ? -14.741 -1.189 -1.990 1.00 58.12 86 GLY A O 1
ATOM 623 N N . PHE A 1 87 ? -14.162 -0.782 -4.099 1.00 57.25 87 PHE A N 1
ATOM 624 C CA . PHE A 1 87 ? -15.087 -1.777 -4.643 1.00 57.25 87 PHE A CA 1
ATOM 625 C C . PHE A 1 87 ? -14.291 -2.945 -5.224 1.00 57.25 87 PHE A C 1
ATOM 627 O O . PHE A 1 87 ? -13.617 -2.805 -6.247 1.00 57.25 87 PHE A O 1
ATOM 634 N N . ALA A 1 88 ? -14.384 -4.098 -4.560 1.00 47.84 88 ALA A N 1
ATOM 635 C CA . ALA A 1 88 ? -14.226 -5.382 -5.222 1.00 47.84 88 ALA A CA 1
ATOM 636 C C . ALA A 1 88 ? -15.452 -5.572 -6.129 1.00 47.84 88 ALA A C 1
ATOM 638 O O . ALA A 1 88 ? -16.582 -5.563 -5.635 1.00 47.84 88 ALA A O 1
ATOM 639 N N . ASN A 1 89 ? -15.236 -5.634 -7.445 1.00 47.41 89 ASN A N 1
ATOM 640 C CA . ASN A 1 89 ? -16.290 -6.001 -8.396 1.00 47.41 89 ASN A CA 1
ATOM 641 C C . ASN A 1 89 ? -16.575 -7.502 -8.325 1.00 47.41 89 ASN A C 1
ATOM 643 O O . ASN A 1 89 ? -15.596 -8.273 -8.218 1.00 47.41 89 ASN A O 1
#

Secondary structure (DSSP, 8-state):
----------SS-TT---S---EEETTTTTT-SSSSS-EEEEPTT-TTTT-S-GGGSPTT--B-TTS-BSS-TTSPPSSS---S-----